Protein AF-A0A7G9WE01-F1 (afdb_monomer)

Solvent-accessible surface area (backbone atoms only — not comparable to full-atom values): 6856 Å² total; per-residue (Å²): 103,70,88,73,72,48,50,51,60,57,54,12,63,75,71,71,49,56,40,63,57,47,49,53,46,48,60,63,16,24,63,83,72,84,88,64,87,78,79,59,59,74,30,72,69,52,29,52,50,55,50,54,60,50,56,67,68,72,52,80,81,73,84,68,59,93,76,40,72,62,57,60,51,42,51,51,41,32,73,75,67,70,45,52,72,66,56,44,52,53,50,38,59,76,64,53,72,54,79,84,67,78,72,78,70,75,83,78,77,131

pLDDT: mean 81.86, std 15.86, range [34.25, 95.88]

Structure (mmC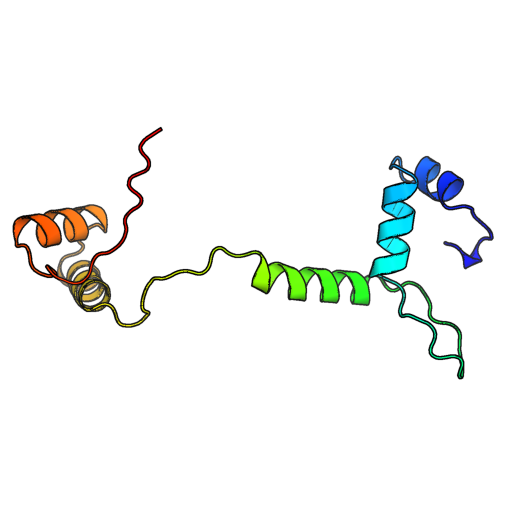IF, N/CA/C/O backbone):
data_AF-A0A7G9WE01-F1
#
_entry.id   AF-A0A7G9WE01-F1
#
loop_
_atom_site.group_PDB
_atom_site.id
_atom_site.type_symbol
_atom_site.label_atom_id
_atom_site.label_alt_id
_atom_site.label_comp_id
_atom_site.label_asym_id
_atom_site.label_entity_id
_atom_site.label_seq_id
_atom_site.pdbx_PDB_ins_code
_atom_site.Cartn_x
_atom_site.Cartn_y
_atom_site.Cartn_z
_atom_site.occupancy
_atom_site.B_iso_or_equiv
_atom_site.auth_seq_id
_atom_site.auth_comp_id
_atom_site.auth_asym_id
_atom_site.auth_atom_id
_atom_site.pdbx_PDB_model_num
ATOM 1 N N . MET A 1 1 ? 9.386 3.969 -23.301 1.00 55.00 1 MET A N 1
ATOM 2 C CA . MET A 1 1 ? 10.366 4.967 -22.827 1.00 55.00 1 MET A CA 1
ATOM 3 C C . MET A 1 1 ? 11.813 4.551 -23.090 1.00 55.00 1 MET A C 1
ATOM 5 O O . MET A 1 1 ? 12.393 5.154 -23.973 1.00 55.00 1 MET A O 1
ATOM 9 N N . LYS A 1 2 ? 12.369 3.464 -22.520 1.00 56.19 2 LYS A N 1
ATOM 10 C CA . LYS A 1 2 ? 13.713 2.970 -22.940 1.00 56.19 2 LYS A CA 1
ATOM 11 C C . LYS A 1 2 ? 13.828 2.583 -24.426 1.00 56.19 2 LYS A C 1
ATOM 13 O O . LYS A 1 2 ? 14.904 2.628 -24.998 1.00 56.19 2 LYS A O 1
ATOM 18 N N . ARG A 1 3 ? 12.707 2.229 -25.062 1.00 57.19 3 ARG A N 1
ATOM 19 C CA . ARG A 1 3 ? 12.623 1.943 -26.505 1.00 57.19 3 ARG A CA 1
ATOM 20 C C . ARG A 1 3 ? 12.836 3.173 -27.402 1.00 57.19 3 ARG A C 1
ATOM 22 O O . ARG A 1 3 ? 13.041 2.996 -28.588 1.00 57.19 3 ARG A O 1
ATOM 29 N N . ILE A 1 4 ? 12.745 4.375 -26.831 1.00 64.88 4 ILE A N 1
ATOM 30 C CA . ILE A 1 4 ? 12.985 5.659 -27.506 1.00 64.88 4 ILE A CA 1
ATOM 31 C C . ILE A 1 4 ? 14.477 6.045 -27.351 1.00 64.88 4 ILE A C 1
ATOM 33 O O . ILE A 1 4 ? 14.871 7.152 -27.671 1.00 64.88 4 ILE A O 1
ATOM 37 N N . GLY A 1 5 ? 15.317 5.168 -26.775 1.00 74.31 5 GLY A N 1
ATOM 38 C CA . GLY A 1 5 ? 16.730 5.464 -26.501 1.00 74.31 5 GLY A CA 1
ATOM 39 C C . GLY A 1 5 ? 16.958 6.488 -25.383 1.00 74.31 5 GLY A C 1
ATOM 40 O O . GLY A 1 5 ? 18.094 6.841 -25.090 1.00 74.31 5 GLY A O 1
ATOM 41 N N . LEU A 1 6 ? 15.894 6.954 -24.723 1.00 84.00 6 LEU A N 1
ATOM 42 C CA . LEU A 1 6 ? 15.989 7.992 -23.703 1.00 84.00 6 LEU A C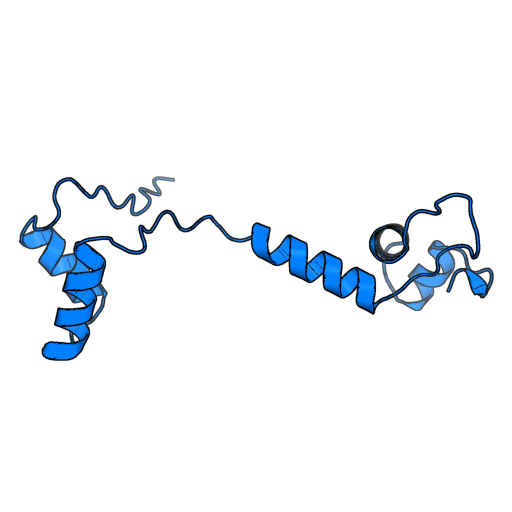A 1
ATOM 43 C C . LEU A 1 6 ? 16.608 7.458 -22.408 1.00 84.00 6 LEU A C 1
ATOM 45 O O . LEU A 1 6 ? 16.196 6.423 -21.868 1.00 84.00 6 LEU A O 1
ATOM 49 N N . SER A 1 7 ? 17.566 8.217 -21.876 1.00 89.69 7 SER A N 1
ATOM 50 C CA . SER A 1 7 ? 18.137 7.975 -20.554 1.00 89.69 7 SER A CA 1
ATOM 51 C C . SER A 1 7 ? 17.106 8.247 -19.452 1.00 89.69 7 SER A C 1
ATOM 53 O O . SER A 1 7 ? 16.174 9.036 -19.624 1.00 89.69 7 SER A O 1
ATOM 55 N N . ASN A 1 8 ? 17.290 7.640 -18.273 1.00 91.25 8 ASN A N 1
ATOM 56 C CA . ASN A 1 8 ? 16.410 7.895 -17.125 1.00 91.25 8 ASN A CA 1
ATOM 57 C C . ASN A 1 8 ? 16.358 9.389 -16.761 1.00 91.25 8 ASN A C 1
ATOM 59 O O . ASN A 1 8 ? 15.307 9.871 -16.362 1.00 91.25 8 ASN A O 1
ATOM 63 N N . ARG A 1 9 ? 17.470 10.122 -16.925 1.00 93.81 9 ARG A N 1
ATOM 64 C CA . ARG A 1 9 ? 17.537 11.573 -16.685 1.00 93.81 9 ARG A CA 1
ATOM 65 C C . ARG A 1 9 ? 16.721 12.364 -17.707 1.00 93.81 9 ARG A C 1
ATOM 67 O O . ARG A 1 9 ? 16.081 13.335 -17.329 1.00 93.81 9 ARG A O 1
ATOM 74 N N . ALA A 1 10 ? 16.735 11.962 -18.979 1.00 92.75 10 ALA A N 1
ATOM 75 C CA . ALA A 1 10 ? 15.929 12.609 -20.013 1.00 92.75 10 ALA A CA 1
ATOM 76 C C . ALA A 1 10 ? 14.429 12.426 -19.744 1.00 92.75 10 ALA A C 1
ATOM 78 O O . ALA A 1 10 ? 13.691 13.401 -19.731 1.00 92.75 10 ALA A O 1
ATOM 79 N N . ILE A 1 11 ? 14.009 11.200 -19.417 1.00 90.50 11 ILE A N 1
ATOM 80 C CA . ILE A 1 11 ? 12.617 10.903 -19.041 1.00 90.50 11 ILE A CA 1
ATOM 81 C C . ILE A 1 11 ? 12.208 11.705 -17.801 1.00 90.50 11 ILE A C 1
ATOM 83 O O . ILE A 1 11 ? 11.115 12.247 -17.752 1.00 90.50 11 ILE A O 1
ATOM 87 N N . ALA A 1 12 ? 13.090 11.780 -16.805 1.00 93.81 12 ALA A N 1
ATOM 88 C CA . ALA A 1 12 ? 12.838 12.482 -15.554 1.00 93.81 12 ALA A CA 1
ATOM 89 C C . ALA A 1 12 ? 12.658 13.998 -15.736 1.00 93.81 12 ALA A C 1
ATOM 91 O O . ALA A 1 12 ? 11.801 14.574 -15.075 1.00 93.81 12 ALA A O 1
ATOM 92 N N . ARG A 1 13 ? 13.419 14.625 -16.648 1.00 94.62 13 ARG A N 1
ATOM 93 C CA . ARG A 1 13 ? 13.229 16.037 -17.020 1.00 94.62 13 ARG A CA 1
ATOM 94 C C . ARG A 1 13 ? 11.864 16.274 -17.659 1.00 94.62 13 ARG A C 1
ATOM 96 O O . ARG A 1 13 ? 11.197 17.227 -17.289 1.00 94.62 13 ARG A O 1
ATOM 103 N N . GLU A 1 14 ? 11.447 15.381 -18.553 1.00 93.25 14 GLU A N 1
ATOM 104 C CA . GLU A 1 14 ? 10.156 15.477 -19.244 1.00 93.25 14 GLU A CA 1
ATOM 105 C C . GLU A 1 14 ? 8.971 15.403 -18.273 1.00 93.25 14 GLU A C 1
ATOM 107 O O . GLU A 1 14 ? 8.041 16.196 -18.340 1.00 93.25 14 GLU A O 1
ATOM 112 N N . ILE A 1 15 ? 9.013 14.458 -17.330 1.00 90.81 15 ILE A N 1
ATOM 113 C CA . ILE A 1 15 ? 7.918 14.231 -16.372 1.00 90.81 15 ILE A CA 1
ATOM 114 C C . ILE A 1 15 ? 8.096 15.001 -15.055 1.00 90.81 15 ILE A C 1
ATOM 116 O O . ILE A 1 15 ? 7.377 14.734 -14.093 1.00 90.81 15 ILE A O 1
ATOM 120 N N . ASN A 1 16 ? 9.080 15.904 -15.002 1.00 95.12 16 ASN A N 1
ATOM 121 C CA . ASN A 1 16 ? 9.460 16.703 -13.839 1.00 95.12 16 ASN A CA 1
ATOM 122 C C . ASN A 1 16 ? 9.566 15.892 -12.529 1.00 95.12 16 ASN A C 1
ATOM 124 O O . ASN A 1 16 ? 8.925 16.188 -11.520 1.00 95.12 16 ASN A O 1
ATOM 128 N N . CYS A 1 17 ? 10.364 14.824 -12.542 1.00 93.69 17 CYS A N 1
ATOM 129 C CA . CYS A 1 17 ? 10.632 14.018 -11.352 1.00 93.69 17 CYS A CA 1
ATOM 130 C C . CYS A 1 17 ? 12.128 13.738 -11.179 1.00 93.69 17 CYS A C 1
ATOM 132 O O . CYS A 1 17 ? 12.949 14.027 -12.045 1.00 93.69 17 CYS A O 1
ATOM 134 N N . SER A 1 18 ? 12.515 13.109 -10.067 1.00 95.88 18 SER A N 1
ATOM 135 C CA . SER A 1 18 ? 13.903 12.674 -9.893 1.00 95.88 18 SER A CA 1
ATOM 136 C C . SER A 1 18 ? 14.257 11.500 -10.831 1.00 95.88 18 SER A C 1
ATOM 138 O O . SER A 1 18 ? 13.434 10.601 -11.044 1.00 95.88 18 SER A O 1
ATOM 140 N N . PRO A 1 19 ? 15.501 11.411 -11.347 1.00 94.44 19 PRO A N 1
ATOM 141 C CA . PRO A 1 19 ? 15.943 10.268 -12.157 1.00 94.44 19 PRO A CA 1
ATOM 142 C C . PRO A 1 19 ? 15.839 8.917 -11.436 1.00 94.44 19 PRO A C 1
ATOM 144 O O . PRO A 1 19 ? 15.613 7.880 -12.067 1.00 94.44 19 PRO A O 1
ATOM 147 N N . SER A 1 20 ? 15.975 8.921 -10.107 1.00 95.62 20 SER A N 1
ATOM 148 C CA . SER A 1 20 ? 15.803 7.734 -9.267 1.00 95.62 20 SER A CA 1
ATOM 149 C C . SER A 1 20 ? 14.358 7.233 -9.279 1.00 95.62 20 SER A C 1
ATOM 151 O O . SER A 1 20 ? 14.140 6.025 -9.377 1.00 95.62 20 SER A O 1
ATOM 153 N N . THR A 1 21 ? 13.369 8.133 -9.287 1.00 94.12 21 THR A N 1
ATOM 154 C CA . THR A 1 21 ? 11.945 7.777 -9.402 1.00 94.12 21 THR A CA 1
ATOM 155 C C . THR A 1 21 ? 11.670 6.983 -10.678 1.00 94.12 21 THR A C 1
ATOM 157 O O . THR A 1 21 ? 11.036 5.927 -10.612 1.00 94.12 21 THR A O 1
ATOM 160 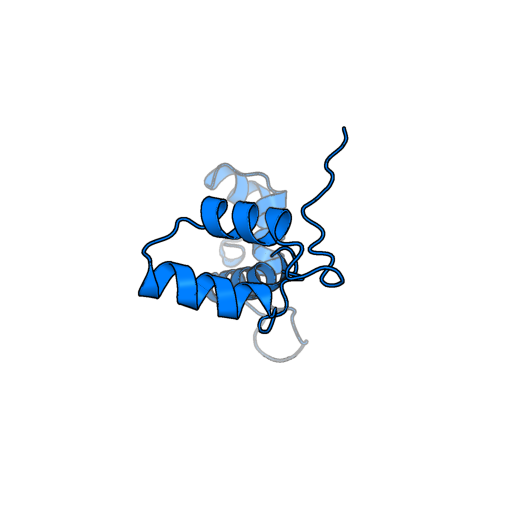N N . VAL A 1 22 ? 12.234 7.404 -11.816 1.00 92.69 22 VAL A N 1
ATOM 161 C CA . VAL A 1 22 ? 12.150 6.665 -13.092 1.00 92.69 22 VAL A CA 1
ATOM 162 C C . VAL A 1 22 ? 12.831 5.297 -12.995 1.00 92.69 22 VAL A C 1
ATOM 164 O O . VAL A 1 22 ? 12.289 4.289 -13.450 1.00 92.69 22 VAL A O 1
ATOM 167 N N . GLY A 1 23 ? 14.002 5.216 -12.360 1.00 92.38 23 GLY A N 1
ATOM 168 C CA . GLY A 1 23 ? 14.680 3.938 -12.127 1.00 92.38 23 GLY A CA 1
ATOM 169 C C . GLY A 1 23 ? 13.819 2.960 -11.318 1.00 92.38 23 GLY A C 1
ATOM 170 O O . GLY A 1 23 ? 13.621 1.810 -11.719 1.00 92.38 23 GLY A O 1
ATOM 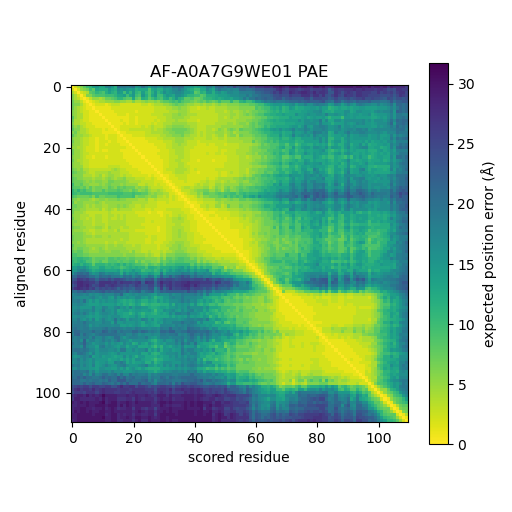171 N N . TYR A 1 24 ? 13.236 3.427 -10.213 1.00 91.94 24 TYR A N 1
ATOM 172 C CA . TYR A 1 24 ? 12.360 2.626 -9.356 1.00 91.94 24 TYR A CA 1
ATOM 173 C C . TYR A 1 24 ? 11.022 2.272 -10.013 1.00 91.94 24 TYR A C 1
ATOM 175 O O . TYR A 1 24 ? 10.455 1.213 -9.740 1.00 91.94 24 TYR A O 1
ATOM 183 N N . GLU A 1 25 ? 10.489 3.137 -10.869 1.00 91.69 25 GLU A N 1
ATOM 184 C CA . GLU A 1 25 ? 9.378 2.842 -11.774 1.00 91.69 25 GLU A CA 1
ATOM 185 C C . GLU A 1 25 ? 9.675 1.652 -12.666 1.00 91.69 25 GLU A C 1
ATOM 187 O O . GLU A 1 25 ? 8.966 0.646 -12.596 1.00 91.69 25 GLU A O 1
ATOM 192 N N . LEU A 1 26 ? 10.749 1.743 -13.445 1.00 90.62 26 LEU A N 1
ATOM 193 C CA . LEU A 1 26 ? 11.109 0.716 -14.407 1.00 90.62 26 LEU A CA 1
ATOM 194 C C . LEU A 1 26 ? 11.436 -0.606 -13.716 1.00 90.62 26 LEU A C 1
ATOM 196 O O . LEU A 1 26 ? 10.967 -1.640 -14.181 1.00 90.62 26 LEU A O 1
ATOM 200 N N . ARG A 1 27 ? 12.152 -0.577 -12.587 1.00 88.88 27 ARG A N 1
ATOM 201 C CA . ARG A 1 27 ? 12.479 -1.782 -11.810 1.00 88.88 27 ARG A CA 1
ATOM 202 C C . ARG A 1 27 ? 11.234 -2.485 -11.267 1.00 88.88 27 ARG A C 1
ATOM 204 O O . ARG A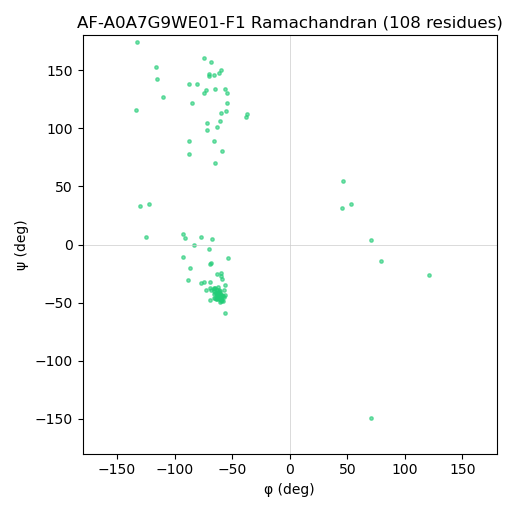 1 27 ? 11.146 -3.700 -11.330 1.00 88.88 27 ARG A O 1
ATOM 211 N N . ARG A 1 28 ? 10.252 -1.734 -10.755 1.00 89.31 28 ARG A N 1
ATOM 212 C CA . ARG A 1 28 ? 9.006 -2.313 -10.212 1.00 89.31 28 ARG A CA 1
ATOM 213 C C . ARG A 1 28 ? 8.027 -2.757 -11.304 1.00 89.31 28 ARG A C 1
ATOM 215 O O . ARG A 1 28 ? 7.267 -3.700 -11.104 1.00 89.31 28 ARG A O 1
ATOM 222 N N . GLY A 1 29 ? 8.003 -2.047 -12.432 1.00 91.06 29 GLY A N 1
ATOM 223 C CA . GLY A 1 29 ? 7.063 -2.279 -13.531 1.00 91.06 29 GLY A CA 1
ATOM 224 C C . GLY A 1 29 ? 7.566 -3.213 -14.631 1.00 91.06 29 GLY A C 1
ATOM 225 O O . GLY A 1 29 ? 6.768 -3.621 -15.473 1.00 91.06 29 GLY A O 1
ATOM 226 N N . THR A 1 30 ? 8.853 -3.565 -14.642 1.00 91.44 30 THR A N 1
ATOM 227 C CA . THR A 1 30 ? 9.451 -4.464 -15.641 1.00 91.44 30 THR A CA 1
ATOM 228 C C . THR A 1 30 ? 9.807 -5.794 -14.977 1.00 91.44 30 THR A C 1
ATOM 230 O O . THR A 1 30 ? 10.482 -5.784 -13.950 1.00 91.44 30 THR A O 1
ATOM 233 N N . PRO A 1 31 ? 9.349 -6.936 -15.514 1.00 87.25 31 PRO A N 1
ATOM 234 C CA . PRO A 1 31 ? 9.791 -8.247 -15.053 1.00 87.25 31 PRO A CA 1
ATOM 235 C C . PRO A 1 31 ? 11.302 -8.420 -15.223 1.00 87.25 31 PRO A C 1
ATOM 237 O O . PRO A 1 31 ? 11.885 -7.882 -16.166 1.00 87.25 31 PRO A O 1
ATOM 240 N N . GLU A 1 32 ? 11.912 -9.214 -14.351 1.00 88.56 32 GLU A N 1
ATOM 241 C CA . GLU A 1 32 ? 13.273 -9.691 -14.569 1.00 88.56 32 GLU A CA 1
ATOM 242 C C . GLU A 1 32 ? 13.315 -10.620 -15.787 1.00 88.56 32 GLU A C 1
ATOM 244 O O . GLU A 1 32 ? 12.337 -11.309 -16.099 1.00 88.56 32 GLU A O 1
ATOM 249 N N . TYR A 1 33 ? 14.416 -10.577 -16.533 1.00 89.31 33 TYR A N 1
ATOM 250 C CA . TYR A 1 33 ? 14.555 -11.382 -17.736 1.00 89.31 33 TYR A CA 1
ATOM 251 C C . TYR A 1 33 ? 15.050 -12.778 -17.375 1.00 89.31 33 TYR A C 1
ATOM 253 O O . TYR A 1 33 ? 16.139 -12.924 -16.839 1.00 89.31 33 TYR A O 1
ATOM 261 N N . SER A 1 34 ? 14.281 -13.802 -17.737 1.00 87.62 34 SER A N 1
ATOM 262 C CA . SER A 1 34 ? 14.608 -15.210 -17.480 1.00 87.62 34 SER A CA 1
ATOM 263 C C . SER A 1 34 ? 15.660 -15.797 -18.433 1.00 87.62 34 SER A C 1
ATOM 265 O O . SER A 1 34 ? 15.871 -17.006 -18.445 1.00 87.62 34 SER A O 1
ATOM 267 N N . GLY A 1 35 ? 16.280 -14.984 -19.294 1.00 89.12 35 GLY A N 1
ATOM 268 C CA . GLY A 1 35 ? 17.259 -15.446 -20.285 1.00 89.12 35 GLY A CA 1
ATOM 269 C C . GLY A 1 35 ? 16.651 -16.084 -21.539 1.00 89.12 35 GLY A C 1
ATOM 270 O O . GLY A 1 35 ? 17.345 -16.207 -22.544 1.00 89.12 35 GLY A O 1
ATOM 271 N N . ARG A 1 36 ? 15.358 -16.434 -21.526 1.00 90.69 36 ARG A N 1
ATOM 272 C CA . ARG A 1 36 ?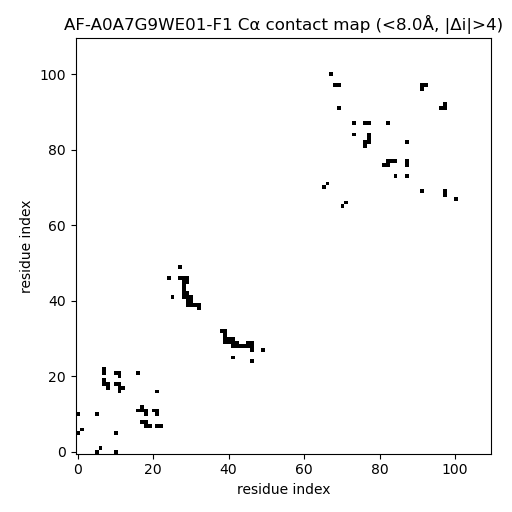 14.663 -17.078 -22.650 1.00 90.69 36 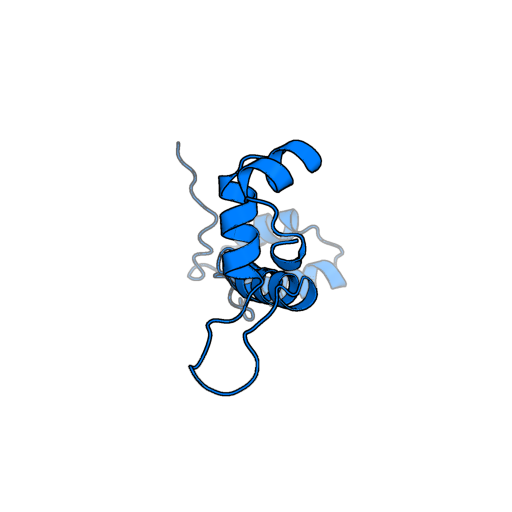ARG A CA 1
ATOM 273 C C . ARG A 1 36 ? 13.568 -16.185 -23.230 1.00 90.69 36 ARG A C 1
ATOM 275 O O . ARG A 1 36 ? 12.831 -15.523 -22.500 1.00 90.69 36 ARG A O 1
ATOM 282 N N . GLY A 1 37 ? 13.421 -16.230 -24.552 1.00 87.94 37 GLY A N 1
ATOM 283 C CA . GLY A 1 37 ? 12.342 -15.556 -25.270 1.00 87.94 37 GLY A CA 1
ATOM 284 C C . GLY A 1 37 ? 12.466 -14.030 -25.297 1.00 87.94 37 GLY A C 1
ATOM 285 O O . GLY A 1 37 ? 13.553 -13.456 -25.334 1.00 87.94 37 GLY A O 1
ATOM 286 N N . ARG A 1 38 ? 11.324 -13.337 -25.342 1.00 88.56 38 ARG A N 1
ATOM 287 C CA . ARG A 1 38 ? 11.291 -11.881 -25.527 1.00 88.56 38 ARG A CA 1
ATOM 288 C C . ARG A 1 38 ? 11.714 -11.148 -24.256 1.00 88.56 38 ARG A C 1
ATOM 290 O O . ARG A 1 38 ? 11.122 -1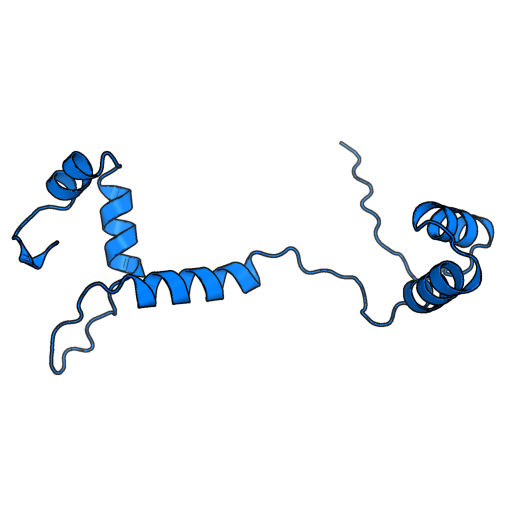1.342 -23.196 1.00 88.56 38 ARG A O 1
ATOM 297 N N . ARG A 1 39 ? 12.642 -10.193 -24.397 1.00 87.69 39 ARG A N 1
ATOM 298 C CA . ARG A 1 39 ? 13.021 -9.295 -23.295 1.00 87.69 39 ARG A CA 1
ATOM 299 C C . ARG A 1 39 ? 11.790 -8.576 -22.706 1.00 87.69 39 ARG A C 1
ATOM 301 O O . ARG A 1 39 ? 11.017 -7.982 -23.472 1.00 87.69 39 ARG A O 1
ATOM 308 N N . PRO A 1 40 ? 11.615 -8.590 -21.371 1.00 88.38 40 PRO A N 1
ATOM 309 C CA . PRO A 1 40 ? 10.479 -7.988 -20.709 1.00 88.38 40 PRO A CA 1
ATOM 310 C C . PRO A 1 40 ? 10.406 -6.492 -20.962 1.00 88.38 40 PRO A C 1
ATOM 312 O O . PRO A 1 40 ? 11.411 -5.794 -21.106 1.00 88.38 40 PRO A O 1
ATOM 315 N N . ARG A 1 41 ? 9.176 -5.991 -21.002 1.00 88.19 41 ARG A N 1
ATOM 316 C CA . ARG A 1 41 ? 8.890 -4.575 -21.199 1.00 88.19 41 ARG A CA 1
ATOM 317 C C . ARG A 1 41 ? 8.214 -4.018 -19.960 1.00 88.19 41 ARG A C 1
ATOM 319 O O . ARG A 1 41 ? 7.535 -4.742 -19.233 1.00 88.19 41 ARG A O 1
ATOM 326 N N . TYR A 1 42 ? 8.403 -2.721 -19.747 1.00 90.00 42 TYR A N 1
ATOM 327 C CA . TYR A 1 42 ? 7.681 -2.000 -18.711 1.00 90.00 42 TYR A CA 1
ATOM 328 C C . TYR A 1 42 ? 6.167 -2.156 -18.912 1.00 90.00 42 TYR A C 1
ATOM 330 O O . TYR A 1 42 ? 5.668 -1.989 -20.026 1.00 90.00 42 TYR A O 1
ATOM 338 N N . SER A 1 43 ? 5.454 -2.453 -17.826 1.00 90.88 43 SER A N 1
ATOM 339 C CA . SER A 1 43 ? 3.998 -2.555 -17.787 1.00 90.88 43 SER A CA 1
ATOM 340 C C . SER A 1 43 ? 3.445 -1.796 -16.582 1.00 90.88 43 SER A C 1
ATOM 342 O O . SER A 1 43 ? 3.662 -2.178 -15.428 1.00 90.88 43 SER A O 1
ATOM 344 N N . ALA A 1 44 ? 2.666 -0.745 -16.851 1.00 91.38 44 ALA A N 1
ATOM 345 C CA . ALA A 1 44 ? 1.971 0.014 -15.812 1.00 91.38 44 ALA A CA 1
ATOM 346 C C . ALA A 1 44 ? 0.978 -0.871 -15.036 1.00 91.38 44 ALA A C 1
ATOM 348 O O . ALA A 1 44 ? 0.911 -0.807 -13.808 1.00 91.38 44 ALA A O 1
ATOM 349 N N . LYS A 1 45 ? 0.277 -1.780 -15.734 1.00 93.81 45 LYS A N 1
ATOM 350 C CA . LYS A 1 45 ? -0.644 -2.755 -15.124 1.00 93.81 45 LYS A CA 1
ATOM 351 C C . LYS A 1 45 ? 0.074 -3.642 -14.106 1.00 93.81 45 LYS A C 1
ATOM 353 O O . LYS A 1 45 ? -0.428 -3.825 -12.997 1.00 93.81 45 LYS A O 1
ATOM 358 N N . ARG A 1 46 ? 1.274 -4.134 -14.444 1.00 92.50 46 ARG A N 1
ATOM 359 C CA . ARG A 1 46 ? 2.113 -4.919 -13.523 1.00 92.50 46 ARG A CA 1
ATOM 360 C C . ARG A 1 46 ? 2.478 -4.105 -12.289 1.00 92.50 46 ARG A C 1
ATOM 362 O O . ARG A 1 46 ? 2.280 -4.577 -11.174 1.00 92.50 46 ARG A O 1
ATOM 369 N N . ARG A 1 47 ? 2.971 -2.877 -12.469 1.00 91.00 47 ARG A N 1
ATOM 370 C CA . ARG A 1 47 ? 3.350 -2.033 -11.331 1.00 91.00 47 ARG A CA 1
ATOM 371 C C . ARG A 1 47 ? 2.170 -1.741 -10.408 1.00 91.00 47 ARG A C 1
ATOM 373 O O . ARG A 1 47 ? 2.320 -1.819 -9.192 1.00 91.00 47 ARG A O 1
ATOM 380 N N . ALA A 1 48 ? 0.998 -1.458 -10.973 1.00 93.81 48 ALA A N 1
ATOM 381 C CA . ALA A 1 48 ? -0.222 -1.247 -10.204 1.00 93.81 48 ALA A CA 1
ATOM 382 C C . ALA A 1 48 ? -0.632 -2.509 -9.425 1.00 93.81 48 ALA A C 1
ATOM 384 O O . ALA A 1 48 ? -1.050 -2.410 -8.274 1.00 93.81 48 ALA A O 1
ATOM 385 N N . ALA A 1 49 ? -0.478 -3.698 -10.014 1.00 93.00 49 ALA A N 1
ATOM 386 C CA . ALA A 1 49 ? -0.720 -4.961 -9.318 1.00 93.00 49 ALA A CA 1
ATOM 387 C C . ALA A 1 49 ? 0.249 -5.163 -8.137 1.00 93.00 49 ALA A C 1
ATOM 389 O O . ALA A 1 49 ? -0.203 -5.432 -7.026 1.00 93.00 49 ALA A O 1
ATOM 390 N N . VAL A 1 50 ? 1.555 -4.937 -8.341 1.00 90.62 50 VAL A N 1
ATOM 391 C CA . VAL A 1 50 ? 2.570 -5.007 -7.269 1.00 90.62 50 VAL A CA 1
ATOM 392 C C . VAL A 1 50 ? 2.250 -4.021 -6.142 1.00 90.62 50 VAL A C 1
ATOM 394 O O . VAL A 1 50 ? 2.308 -4.374 -4.966 1.00 90.62 50 VAL A O 1
ATOM 397 N N . TYR A 1 51 ? 1.862 -2.792 -6.490 1.00 91.38 51 TYR A N 1
ATOM 398 C CA . TYR A 1 51 ? 1.458 -1.788 -5.509 1.00 91.38 51 TYR A CA 1
ATOM 399 C C . TYR A 1 51 ? 0.260 -2.247 -4.669 1.00 91.38 51 TYR A C 1
ATOM 401 O O . TYR A 1 51 ? 0.305 -2.159 -3.443 1.00 91.38 51 TYR A O 1
ATOM 409 N N . ARG A 1 52 ? -0.794 -2.775 -5.306 1.00 92.38 52 ARG A N 1
ATOM 410 C CA . ARG A 1 52 ? -1.983 -3.282 -4.604 1.00 92.38 52 ARG A CA 1
ATOM 411 C C . ARG A 1 52 ? -1.641 -4.443 -3.671 1.00 92.38 52 ARG A C 1
ATOM 413 O O . ARG A 1 52 ? -2.083 -4.424 -2.527 1.00 92.38 52 ARG A O 1
ATOM 420 N N . ALA A 1 53 ? -0.816 -5.388 -4.122 1.00 91.62 53 ALA A N 1
ATOM 421 C CA . ALA A 1 53 ? -0.371 -6.518 -3.307 1.00 91.62 53 ALA A CA 1
ATOM 422 C C . ALA A 1 53 ? 0.391 -6.056 -2.052 1.00 91.62 53 ALA A C 1
ATOM 424 O O . ALA A 1 53 ? 0.074 -6.470 -0.939 1.00 91.62 53 ALA A O 1
ATOM 425 N N . ASN A 1 54 ? 1.334 -5.121 -2.202 1.00 90.00 54 ASN A N 1
ATOM 426 C CA . ASN A 1 54 ? 2.065 -4.563 -1.062 1.00 90.00 54 ASN A CA 1
ATOM 427 C C . ASN A 1 54 ? 1.148 -3.766 -0.125 1.00 90.00 54 ASN A C 1
ATOM 429 O O . ASN A 1 54 ? 1.272 -3.867 1.094 1.00 90.00 54 ASN A O 1
ATOM 433 N N . ARG A 1 55 ? 0.178 -3.025 -0.675 1.00 91.06 55 ARG A N 1
ATOM 434 C CA . ARG A 1 55 ? -0.763 -2.208 0.104 1.00 91.06 55 ARG A CA 1
ATOM 435 C C . ARG A 1 55 ? -1.652 -3.034 1.038 1.00 91.06 55 ARG A C 1
ATOM 437 O O . ARG A 1 55 ? -2.075 -2.509 2.066 1.00 91.06 55 ARG A O 1
ATOM 444 N N . VAL A 1 56 ? -1.895 -4.313 0.736 1.00 87.69 56 VAL A N 1
ATOM 445 C CA . VAL A 1 56 ? -2.568 -5.244 1.664 1.00 87.69 56 VAL A CA 1
ATOM 446 C C . VAL A 1 56 ? -1.751 -5.425 2.949 1.00 87.69 56 VAL A C 1
ATOM 448 O O . VAL A 1 56 ? -2.325 -5.471 4.035 1.00 87.69 56 VAL A O 1
ATOM 451 N N . ARG A 1 57 ? -0.416 -5.449 2.842 1.00 83.44 57 ARG A N 1
ATOM 452 C CA . ARG A 1 57 ? 0.517 -5.666 3.962 1.00 83.44 57 ARG A CA 1
ATOM 453 C C . ARG A 1 57 ? 0.886 -4.388 4.716 1.00 83.44 57 ARG A C 1
ATOM 455 O O . ARG A 1 57 ? 1.300 -4.469 5.862 1.00 83.44 57 ARG A O 1
ATOM 462 N N . CYS A 1 58 ? 0.713 -3.212 4.111 1.00 83.88 58 CYS A N 1
ATOM 463 C CA . CYS A 1 58 ? 1.001 -1.920 4.751 1.00 83.88 58 CYS A CA 1
ATOM 464 C C . CYS A 1 58 ? 0.021 -1.540 5.875 1.00 83.88 58 CYS A C 1
ATOM 466 O O . CYS A 1 58 ? 0.172 -0.491 6.496 1.00 83.88 58 CYS A O 1
ATOM 468 N N . ARG A 1 59 ? -1.024 -2.336 6.116 1.00 78.69 59 ARG A N 1
ATOM 469 C CA . ARG A 1 59 ? -2.012 -2.047 7.155 1.00 78.69 59 ARG A CA 1
ATOM 470 C C . ARG A 1 59 ? -1.470 -2.481 8.509 1.00 78.69 59 ARG A C 1
ATOM 472 O O . ARG A 1 59 ? -0.934 -3.577 8.640 1.00 78.69 59 ARG A O 1
ATOM 479 N N . ARG A 1 60 ? -1.694 -1.654 9.532 1.00 77.94 60 ARG A N 1
ATOM 480 C CA . ARG A 1 60 ? -1.486 -2.057 10.923 1.00 77.94 60 ARG A CA 1
ATOM 481 C C . ARG A 1 60 ? -2.290 -3.341 11.183 1.00 77.94 60 ARG A C 1
ATOM 483 O O . ARG A 1 60 ? -3.510 -3.303 10.986 1.00 77.94 60 ARG A O 1
ATOM 490 N N . PRO A 1 61 ? -1.656 -4.452 11.608 1.00 72.44 61 PRO A N 1
ATOM 491 C CA . PRO A 1 61 ? -2.382 -5.661 11.965 1.00 72.44 61 PRO A CA 1
ATOM 492 C C . PRO A 1 61 ? -3.409 -5.304 13.034 1.00 72.44 61 PRO A C 1
ATOM 494 O O . PRO A 1 61 ? -3.055 -4.862 14.131 1.00 72.44 61 PRO A O 1
ATOM 497 N N . LYS A 1 62 ? -4.697 -5.422 12.703 1.00 68.19 62 LYS A N 1
ATOM 498 C CA . LYS A 1 62 ? -5.749 -5.216 13.691 1.00 68.19 62 LYS A CA 1
ATOM 499 C C . LYS A 1 62 ? -5.687 -6.428 14.614 1.00 68.19 62 LYS A C 1
ATOM 501 O O . LYS A 1 62 ? -6.133 -7.501 14.238 1.00 68.19 62 LYS A O 1
ATOM 506 N N . ARG A 1 63 ? -5.152 -6.255 15.826 1.00 64.62 63 ARG A N 1
ATOM 507 C CA . ARG A 1 63 ? -5.219 -7.271 16.897 1.00 64.62 63 ARG A CA 1
ATOM 508 C C . ARG A 1 63 ? -6.645 -7.488 17.418 1.00 64.62 63 ARG A C 1
ATOM 510 O O . ARG A 1 63 ? -6.847 -8.216 18.382 1.00 64.62 63 ARG A O 1
ATOM 517 N N . HIS A 1 64 ? -7.633 -6.836 16.811 1.00 59.25 64 HIS A N 1
ATOM 518 C CA . HIS A 1 64 ? -9.024 -7.025 17.157 1.00 59.25 64 HIS A CA 1
ATOM 519 C C . HIS A 1 64 ? -9.463 -8.392 16.655 1.00 59.25 64 HIS A C 1
ATOM 521 O O . HIS A 1 64 ? -9.754 -8.586 15.477 1.00 59.25 64 HIS A O 1
ATOM 527 N N . LEU A 1 65 ? -9.457 -9.323 17.606 1.00 60.00 65 LEU A N 1
ATOM 528 C CA . LEU A 1 65 ? -10.179 -10.579 17.587 1.00 60.00 65 LEU A CA 1
ATOM 529 C C . LEU A 1 65 ? -11.543 -10.322 16.950 1.00 60.00 65 LEU A C 1
ATOM 531 O O . LEU A 1 65 ? -12.397 -9.678 17.560 1.00 60.00 65 LEU A O 1
ATOM 535 N N . ALA A 1 66 ? -11.753 -10.838 15.742 1.00 56.66 66 ALA A N 1
ATOM 536 C CA . ALA A 1 66 ? -13.048 -10.807 15.066 1.00 56.66 66 ALA A CA 1
ATOM 537 C C . ALA A 1 66 ? -14.183 -11.408 15.932 1.00 56.66 66 ALA A C 1
ATOM 539 O O . ALA A 1 66 ? -15.350 -11.192 15.640 1.00 56.66 66 ALA A O 1
ATOM 540 N N . ASN A 1 67 ? -13.833 -12.080 17.039 1.00 58.97 67 ASN A N 1
ATOM 541 C CA . ASN A 1 67 ? -14.722 -12.707 18.011 1.00 58.97 67 ASN A CA 1
ATOM 542 C C . ASN A 1 67 ? -14.531 -12.187 19.450 1.00 58.97 67 ASN A C 1
ATOM 544 O O . ASN A 1 67 ? -14.648 -12.959 20.404 1.00 58.97 67 ASN A O 1
ATOM 548 N N . SER A 1 68 ? -14.213 -10.903 19.650 1.00 75.19 68 SER A N 1
ATOM 549 C CA . SER A 1 68 ? -14.202 -10.360 21.015 1.00 75.19 68 SER A CA 1
ATOM 550 C C . SER A 1 68 ? -15.625 -10.387 21.595 1.00 75.19 68 SER A C 1
ATOM 552 O O . SER A 1 68 ? -16.602 -10.028 20.929 1.00 75.19 68 SER A O 1
ATOM 554 N N . SER A 1 69 ? -15.769 -10.855 22.837 1.00 83.12 69 SER A N 1
ATOM 555 C CA . SER A 1 69 ? -17.061 -10.867 23.540 1.00 83.12 69 SER A CA 1
ATOM 556 C C . SER A 1 69 ? -17.634 -9.451 23.686 1.00 83.12 69 SER A C 1
ATOM 558 O O . SER A 1 69 ? -18.851 -9.277 23.674 1.00 83.12 69 SER A O 1
ATOM 560 N N . PHE A 1 70 ? -16.756 -8.442 23.714 1.00 85.12 70 PHE A N 1
ATOM 561 C CA . PHE A 1 70 ? -17.121 -7.030 23.667 1.00 85.12 70 PHE A CA 1
ATOM 562 C C . PHE A 1 70 ? -17.799 -6.635 22.352 1.00 85.12 70 PHE A C 1
ATOM 564 O O . PHE A 1 70 ? -18.831 -5.979 22.403 1.00 85.12 70 PHE A O 1
ATOM 571 N N . LEU A 1 71 ? -17.269 -7.031 21.187 1.00 86.00 71 LEU A N 1
ATOM 572 C CA . LEU A 1 71 ? -17.833 -6.622 19.895 1.00 86.00 71 LEU A CA 1
ATOM 573 C C . LEU A 1 71 ? -19.237 -7.190 19.675 1.00 86.00 71 LEU A C 1
ATOM 575 O O . LEU A 1 71 ? -20.112 -6.453 19.235 1.00 86.00 71 LEU A O 1
ATOM 579 N N . ARG A 1 72 ? -19.479 -8.459 20.035 1.00 87.69 72 ARG A N 1
ATOM 580 C CA . ARG A 1 72 ? -20.825 -9.058 19.942 1.00 87.69 72 ARG A CA 1
ATOM 581 C C . ARG A 1 72 ? -21.840 -8.311 20.806 1.00 87.69 72 ARG A C 1
ATOM 583 O O . ARG A 1 72 ? -22.911 -7.959 20.329 1.00 87.69 72 ARG A O 1
ATOM 590 N N . TRP A 1 73 ? -21.465 -8.014 22.048 1.00 89.94 73 TRP A N 1
ATOM 591 C CA . TRP A 1 73 ? -22.305 -7.241 22.958 1.00 89.94 73 TRP A CA 1
ATOM 592 C C . TRP A 1 73 ? -22.509 -5.798 22.479 1.00 89.94 73 TRP A C 1
ATOM 594 O O . TRP A 1 73 ? -23.623 -5.290 22.520 1.00 89.94 73 TRP A O 1
ATOM 604 N N . ALA A 1 74 ? -21.457 -5.135 21.995 1.00 89.38 74 ALA A N 1
ATOM 605 C CA . ALA A 1 74 ? -21.547 -3.767 21.501 1.00 89.38 74 ALA A CA 1
ATOM 606 C C . ALA A 1 74 ? -22.469 -3.680 20.279 1.00 89.38 74 ALA A C 1
ATOM 608 O O . ALA A 1 74 ? -23.318 -2.800 20.243 1.00 89.38 74 ALA A O 1
ATOM 609 N N . VAL A 1 75 ? -22.363 -4.616 19.326 1.00 90.62 75 VAL A N 1
ATOM 610 C CA . VAL A 1 75 ? -23.269 -4.684 18.167 1.00 90.62 75 VAL A CA 1
ATOM 611 C C . VAL A 1 75 ? -24.717 -4.825 18.625 1.00 90.62 75 VAL A C 1
ATOM 613 O O . VAL A 1 75 ? -25.540 -4.023 18.204 1.00 90.62 75 VAL A O 1
ATOM 616 N N . GLU A 1 76 ? -25.013 -5.752 19.541 1.00 91.06 76 GLU A N 1
ATOM 617 C CA . GLU A 1 76 ? -26.364 -5.929 20.093 1.00 91.06 76 GLU A CA 1
ATOM 618 C C . GLU A 1 76 ? -26.900 -4.634 20.724 1.00 91.06 76 GLU A C 1
ATOM 620 O O . GLU A 1 76 ? -28.050 -4.258 20.508 1.00 91.06 76 GLU A O 1
ATOM 625 N N . LYS A 1 77 ? -26.069 -3.913 21.487 1.00 92.25 77 LYS A N 1
ATOM 626 C CA . LYS A 1 77 ? -26.492 -2.673 22.151 1.00 92.25 77 LYS A CA 1
ATOM 627 C C . LYS A 1 77 ? -26.629 -1.487 21.203 1.00 92.25 77 LYS A C 1
ATOM 629 O O . LYS A 1 77 ? -27.529 -0.672 21.399 1.00 92.25 77 LYS A O 1
ATOM 634 N N . ILE A 1 78 ? -25.809 -1.420 20.159 1.00 93.38 78 ILE A N 1
ATOM 635 C CA . ILE A 1 78 ? -25.962 -0.438 19.083 1.00 93.38 78 ILE A CA 1
ATOM 636 C C . ILE A 1 78 ? -27.266 -0.711 18.325 1.00 93.38 78 ILE A C 1
ATOM 638 O O . ILE A 1 78 ? -28.046 0.211 18.123 1.00 93.38 78 ILE A O 1
ATOM 642 N N . THR A 1 79 ? -27.558 -1.966 17.968 1.00 91.94 79 THR A N 1
ATOM 643 C CA . THR A 1 79 ? -28.763 -2.301 17.191 1.00 91.94 79 THR A CA 1
ATOM 644 C C . THR A 1 79 ? -30.053 -2.208 18.003 1.00 91.94 79 THR A C 1
ATOM 646 O O . THR A 1 79 ? -31.061 -1.754 17.478 1.00 91.94 79 THR A O 1
ATOM 649 N N . ALA A 1 80 ? -30.047 -2.632 19.271 1.00 92.00 80 ALA A N 1
ATOM 650 C CA . ALA A 1 80 ? -31.261 -2.700 20.090 1.00 92.00 80 ALA A CA 1
ATOM 651 C C . ALA A 1 80 ? -31.568 -1.399 20.846 1.00 92.00 80 ALA A C 1
ATOM 653 O O . ALA A 1 80 ? -32.728 -1.109 21.124 1.00 92.00 80 ALA A O 1
ATOM 654 N N . HIS A 1 81 ? -30.542 -0.626 21.215 1.00 88.06 81 HIS A N 1
ATOM 655 C CA . HIS A 1 81 ? -30.703 0.563 22.060 1.00 88.06 81 HIS A CA 1
ATOM 656 C C . HIS A 1 81 ? -30.126 1.839 21.439 1.00 88.06 81 HIS A C 1
ATOM 658 O O . HIS A 1 81 ? -30.077 2.865 22.116 1.00 88.06 81 HIS A O 1
ATOM 664 N N . ASN A 1 82 ? -29.672 1.783 20.181 1.00 91.06 82 ASN A N 1
ATOM 665 C CA . ASN A 1 82 ? -29.082 2.909 19.455 1.00 91.06 82 ASN A CA 1
ATOM 666 C C . ASN A 1 82 ? -27.926 3.589 20.216 1.00 91.06 82 ASN A C 1
ATOM 668 O O . ASN A 1 82 ? -27.765 4.808 20.192 1.00 91.06 82 ASN A O 1
ATOM 672 N N . TRP A 1 83 ? -27.139 2.804 20.959 1.00 93.06 83 TRP A N 1
ATOM 673 C CA . TRP A 1 83 ? -25.996 3.331 21.702 1.00 93.06 83 TRP A CA 1
ATOM 674 C C . TRP A 1 83 ? -24.876 3.766 20.762 1.00 93.06 83 TRP A C 1
ATOM 676 O O . TRP A 1 83 ? -24.619 3.122 19.748 1.00 93.06 83 TRP A O 1
ATOM 686 N N . SER A 1 84 ? -24.143 4.814 21.143 1.00 92.75 84 SER A N 1
ATOM 687 C CA . SER A 1 84 ? -22.880 5.133 20.482 1.00 92.75 84 SER A CA 1
ATOM 688 C C . SER A 1 84 ? -21.786 4.144 20.903 1.00 92.75 84 SER A C 1
ATOM 690 O O . SER A 1 84 ? -21.863 3.485 21.951 1.00 92.75 84 SER A O 1
ATOM 692 N N . PHE A 1 85 ? -20.725 4.052 20.099 1.00 87.12 85 PHE A N 1
ATOM 693 C CA . PHE A 1 85 ? -19.550 3.252 20.449 1.00 87.12 85 PHE A CA 1
ATOM 694 C C . PHE A 1 85 ? -18.933 3.695 21.784 1.00 87.12 85 PHE A C 1
ATOM 696 O O . PHE A 1 85 ? -18.568 2.842 22.597 1.00 87.12 85 PHE A O 1
ATOM 703 N N . ASP A 1 86 ? -18.883 5.001 22.054 1.00 89.12 86 ASP A N 1
ATOM 704 C CA . ASP A 1 86 ? -18.350 5.547 23.306 1.00 89.12 86 ASP A CA 1
ATOM 705 C C . ASP A 1 86 ? -19.206 5.156 24.514 1.00 89.12 86 ASP A C 1
ATOM 707 O O . ASP A 1 86 ? -18.669 4.759 25.552 1.00 89.12 86 ASP A O 1
ATOM 711 N N . THR A 1 87 ? -20.537 5.156 24.371 1.00 92.06 87 THR A N 1
ATOM 712 C CA . THR A 1 87 ? -21.451 4.659 25.411 1.00 92.06 87 THR A CA 1
ATOM 713 C C . THR A 1 87 ? -21.214 3.175 25.693 1.00 92.06 87 THR A C 1
ATOM 715 O O . THR A 1 87 ? -21.179 2.765 26.856 1.00 92.06 87 THR A O 1
ATOM 718 N N . CYS A 1 88 ? -20.986 2.366 24.654 1.00 90.50 88 CYS A N 1
ATOM 719 C CA . CYS A 1 88 ? -20.659 0.950 24.817 1.00 90.50 88 CYS A CA 1
ATOM 720 C C . CYS A 1 88 ? -19.352 0.766 25.604 1.00 90.50 88 CYS A C 1
ATOM 722 O O . CYS A 1 88 ? -19.316 -0.009 26.562 1.00 90.50 88 CYS A O 1
ATOM 724 N N . VAL A 1 89 ? -18.291 1.505 25.259 1.00 88.56 89 VAL A N 1
ATOM 725 C CA . VAL A 1 89 ? -17.000 1.442 25.968 1.00 88.56 89 VAL A CA 1
ATOM 726 C C . VAL A 1 89 ? -17.139 1.906 27.420 1.00 88.56 89 VAL A C 1
ATOM 728 O O . VAL A 1 89 ? -16.658 1.224 28.327 1.00 88.56 89 VAL A O 1
ATOM 731 N N . GLY A 1 90 ? -17.820 3.030 27.658 1.00 89.94 90 GLY A N 1
ATOM 732 C CA . GLY A 1 90 ? -18.034 3.583 28.995 1.00 89.94 90 GLY A CA 1
ATOM 733 C C . GLY A 1 90 ? -18.782 2.614 29.909 1.00 89.94 90 GLY A C 1
ATOM 734 O O . GLY A 1 90 ? -18.312 2.303 31.005 1.00 89.94 90 GLY A O 1
ATOM 735 N N . ARG A 1 91 ? -19.896 2.043 29.433 1.00 90.25 91 ARG A N 1
ATOM 736 C CA . ARG A 1 91 ? -20.683 1.074 30.213 1.00 90.25 91 ARG A CA 1
ATOM 737 C C . ARG A 1 91 ? -19.955 -0.251 30.405 1.00 90.25 91 ARG A C 1
ATOM 739 O O . ARG A 1 91 ? -20.028 -0.822 31.489 1.00 90.25 91 ARG A O 1
ATOM 746 N N .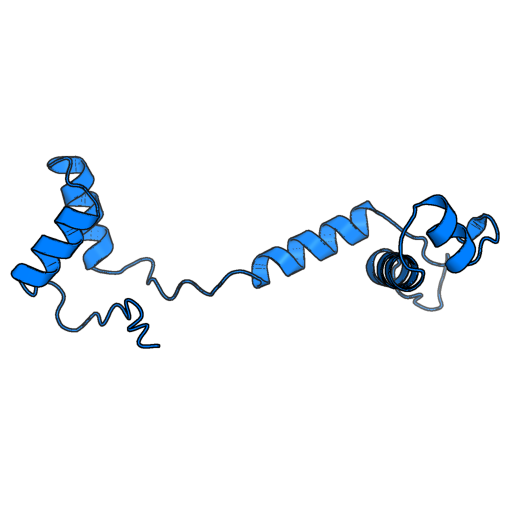 ALA A 1 92 ? -19.217 -0.726 29.402 1.00 89.25 92 ALA A N 1
ATOM 747 C CA . ALA A 1 92 ? -18.397 -1.928 29.534 1.00 89.25 92 ALA A CA 1
ATOM 748 C C . ALA A 1 92 ? -17.319 -1.783 30.621 1.00 89.25 92 ALA A C 1
ATOM 750 O O . ALA A 1 92 ? -17.090 -2.726 31.382 1.00 89.25 92 ALA A O 1
ATOM 751 N N . ARG A 1 93 ? -16.686 -0.603 30.711 1.00 86.12 93 ARG A N 1
ATOM 752 C CA . ARG A 1 93 ? -15.701 -0.274 31.753 1.00 86.12 93 ARG A CA 1
ATOM 753 C C . ARG A 1 93 ? -16.345 -0.150 33.129 1.00 86.12 93 ARG A C 1
ATOM 755 O O . ARG A 1 93 ? -15.847 -0.767 34.066 1.00 86.12 93 ARG A O 1
ATOM 762 N N . LEU A 1 94 ? -17.457 0.583 33.233 1.00 88.75 94 LEU A N 1
ATOM 763 C CA . LEU A 1 94 ? -18.197 0.765 34.487 1.00 88.75 94 LEU A CA 1
ATOM 764 C C . LEU A 1 94 ? -18.629 -0.579 35.085 1.00 88.75 94 LEU A C 1
ATOM 766 O O . LEU A 1 94 ? -18.439 -0.828 36.269 1.00 88.75 94 LEU A O 1
ATOM 770 N N . LEU A 1 95 ? -19.153 -1.470 34.242 1.00 86.75 95 LEU A N 1
ATOM 771 C CA . LEU A 1 95 ? -19.638 -2.790 34.647 1.00 86.75 95 LEU A CA 1
ATOM 772 C C . LEU A 1 95 ? -18.524 -3.844 34.756 1.00 86.75 95 LEU A C 1
ATOM 774 O O . LEU A 1 95 ? -18.825 -5.001 35.029 1.00 86.75 95 LEU A O 1
ATOM 778 N N . LYS A 1 96 ? -17.258 -3.485 34.471 1.00 82.81 96 LYS A N 1
ATOM 779 C CA . LYS A 1 96 ? -16.099 -4.401 34.389 1.00 82.81 96 LYS A CA 1
ATOM 780 C C . LYS A 1 96 ? -16.390 -5.686 33.591 1.00 82.81 96 LYS A C 1
ATOM 782 O O . LYS A 1 96 ? -15.807 -6.738 33.838 1.00 82.81 96 LYS A O 1
ATOM 787 N N . ARG A 1 97 ? -17.274 -5.592 32.589 1.00 78.44 97 ARG A N 1
ATOM 788 C CA . ARG A 1 97 ? -17.946 -6.742 31.949 1.00 78.44 97 ARG A CA 1
ATOM 789 C C . ARG A 1 97 ? -17.007 -7.624 31.117 1.00 78.44 97 ARG A C 1
ATOM 791 O O . ARG A 1 97 ? -17.349 -8.755 30.794 1.00 78.44 97 ARG A O 1
ATOM 798 N N . PHE A 1 98 ? -15.828 -7.106 30.773 1.00 78.56 98 PHE A N 1
ATOM 799 C CA . PHE A 1 98 ? -14.822 -7.784 29.951 1.00 78.56 98 PHE A CA 1
ATOM 800 C C . PHE A 1 98 ? -13.422 -7.759 30.592 1.00 78.56 98 PHE A C 1
ATOM 802 O O . PHE A 1 98 ? -12.414 -7.674 29.887 1.00 78.56 98 PHE A O 1
ATOM 809 N N . ALA A 1 99 ? -13.344 -7.809 31.928 1.00 61.88 99 ALA A N 1
ATOM 810 C CA . ALA A 1 99 ? -12.078 -7.924 32.653 1.00 61.88 99 ALA A CA 1
ATOM 811 C C . ALA A 1 99 ? -11.349 -9.221 32.242 1.00 61.88 99 ALA A C 1
ATOM 813 O O . ALA A 1 99 ? -11.846 -10.317 32.465 1.00 61.88 99 ALA A O 1
ATOM 814 N N . GLY A 1 100 ? -10.203 -9.089 31.568 1.00 59.12 100 GLY A N 1
ATOM 815 C CA . GLY A 1 100 ? -9.435 -10.206 30.991 1.00 59.12 100 GLY A CA 1
ATOM 816 C C . GLY A 1 100 ? -9.244 -10.094 29.477 1.00 59.12 100 GLY A C 1
ATOM 817 O O . GLY A 1 100 ? -8.219 -10.512 28.948 1.00 59.12 100 GLY A O 1
ATOM 818 N N . GLN A 1 101 ? -10.150 -9.408 28.774 1.00 54.53 101 GLN A N 1
ATOM 819 C CA . GLN A 1 101 ? -9.897 -8.960 27.406 1.00 54.53 101 GLN A CA 1
ATOM 820 C C . GLN A 1 101 ? -9.217 -7.598 27.482 1.00 54.53 101 GLN A C 1
ATOM 822 O O . GLN A 1 101 ? -9.859 -6.559 27.314 1.00 54.53 101 GLN A O 1
ATOM 827 N N . GLN A 1 102 ? -7.916 -7.612 27.793 1.00 45.94 102 GLN A N 1
ATOM 828 C CA . GLN A 1 102 ? -7.024 -6.459 27.678 1.00 45.94 102 GLN A CA 1
ATOM 829 C C . GLN A 1 102 ? -7.022 -5.999 26.213 1.00 45.94 102 GLN A C 1
ATOM 831 O O . GLN A 1 102 ? -6.134 -6.316 25.422 1.00 45.94 102 GLN A O 1
ATOM 836 N N . HIS A 1 103 ? -8.055 -5.253 25.831 1.00 48.09 103 HIS A N 1
ATOM 837 C CA . HIS A 1 103 ? -8.005 -4.385 24.680 1.00 48.09 103 HIS A CA 1
ATOM 838 C C . HIS A 1 103 ? -6.936 -3.375 25.050 1.00 48.09 103 HIS A C 1
ATOM 840 O O . HIS A 1 103 ? -7.168 -2.478 25.858 1.00 48.09 103 HIS A O 1
ATOM 846 N N . SER A 1 104 ? -5.741 -3.583 24.508 1.00 42.53 104 SER A N 1
ATOM 847 C CA . SER A 1 104 ? -4.657 -2.614 24.500 1.00 42.53 104 SER A CA 1
ATOM 848 C C . SER A 1 104 ? -5.127 -1.427 23.655 1.00 42.53 104 SER A C 1
ATOM 850 O O . SER A 1 104 ? -4.702 -1.211 22.524 1.00 42.53 104 SER A O 1
ATOM 852 N N . LEU A 1 105 ? -6.084 -0.676 24.201 1.00 44.97 105 LEU A N 1
ATOM 853 C CA . LEU A 1 105 ? -6.285 0.718 23.889 1.00 44.97 105 LEU A CA 1
ATOM 854 C C . LEU A 1 105 ? -4.970 1.344 24.302 1.00 44.97 105 LEU A C 1
ATOM 856 O O . LEU A 1 105 ? -4.616 1.335 25.479 1.00 44.97 105 LEU A O 1
ATOM 860 N N . HIS A 1 106 ? -4.192 1.697 23.290 1.00 40.28 106 HIS A N 1
ATOM 861 C CA . HIS A 1 106 ? -2.882 2.293 23.431 1.00 40.28 106 HIS A CA 1
ATOM 862 C C . HIS A 1 106 ? -2.861 3.257 24.618 1.00 40.28 106 HIS A C 1
ATOM 864 O O . HIS A 1 106 ? -3.496 4.308 24.583 1.00 40.28 106 HIS A O 1
ATOM 870 N N . LYS A 1 107 ? -2.108 2.886 25.658 1.00 40.91 107 LYS A N 1
ATOM 871 C CA . LYS A 1 107 ? -1.453 3.864 26.515 1.00 40.91 107 LYS A CA 1
ATOM 872 C C . LYS A 1 107 ? -0.432 4.549 25.613 1.00 40.91 107 LYS A C 1
ATOM 874 O O . LYS A 1 107 ? 0.678 4.053 25.470 1.00 40.91 107 LYS A O 1
ATOM 879 N N . ASN A 1 108 ? -0.836 5.615 24.934 1.00 34.25 108 ASN A N 1
ATOM 880 C CA . ASN A 1 108 ? 0.132 6.580 24.441 1.00 34.25 108 ASN A CA 1
ATOM 881 C C . ASN A 1 108 ? 0.340 7.567 25.586 1.00 34.25 108 ASN A C 1
ATOM 883 O O . ASN A 1 108 ? -0.425 8.508 25.774 1.00 34.25 108 ASN A O 1
ATOM 887 N N . VAL A 1 109 ? 1.314 7.209 26.418 1.00 41.16 109 VAL A N 1
ATOM 888 C CA . VAL A 1 109 ? 2.127 8.152 27.174 1.00 41.16 109 VAL A CA 1
ATOM 889 C C . VAL A 1 109 ? 3.286 8.521 26.245 1.00 41.16 109 VAL A C 1
ATOM 891 O O . VAL A 1 109 ? 3.842 7.625 25.603 1.00 41.16 109 VAL A O 1
ATOM 894 N N . VAL A 1 110 ? 3.608 9.817 26.251 1.00 40.25 110 VAL A N 1
ATOM 895 C CA . VAL A 1 110 ? 4.548 10.589 25.412 1.00 40.25 110 VAL A CA 1
ATOM 896 C C . VAL A 1 110 ? 4.023 10.960 24.028 1.00 40.25 110 VAL A C 1
ATOM 898 O O . VAL A 1 110 ? 3.853 10.068 23.169 1.00 40.25 110 VAL A O 1
#

InterPro domains:
  IPR025246 Transposase IS30-like HTH domain [PF13936] (2-29)

Mean predicted aligned error: 11.56 Å

Foldseek 3Di:
DVVVVDQLVRVCVVVVHDSVVSVVQFVQQWDDDPVDDDHTDGDPVSSVVVVVVVVVVPDDPPPPDPDQPLVVVLVCCCVVVVDDPVRSVVVCVVVVVRVPPPPCPDPPDD

Radius of gyration: 25.7 Å; Cα contacts (8 Å, |Δi|>4): 60; chains: 1; bounding box: 49×34×62 Å

Secondary structure (DSSP, 8-state):
-GGGT--HHHHHHHTTS-HHHHHHHHHHHSPPP-SSSSPP---HHHHHHHHHHHHHHTS------TT-HHHHHHHHHHHHH---HHHHHHHHHHTTTTTT----------

Organism: NCBI:txid2766537

Nearest PDB structures (foldseek):
  1y10-assembly3_B  TM=2.724E-01  e=8.917E+00  Mycobacterium tuberculosis

Sequence (110 aa):
MKRIGLSNRAIAREINCSPSTVGYELRRGTPEYSGRGRRPRYSAKRRAAVYRANRVRCRRPKRHLANSSFLRWAVEKITAHNWSFDTCVGRARLLKRFAGQQHSLHKNVV